Protein AF-A0A7V8DRD5-F1 (afdb_monomer_lite)

Secondary structure (DSSP, 8-state):
------TTTHHHHHHHHHTT-SEEE---TTTSS-S-EEEEEEEETTEEEEESSTTSPPEEE-HHHHHHHHHHHHHHHTTSS-HHHHHHH-TTHHHHHHHHHHHHHT-

Foldseek 3Di:
DQQQQALVCLLVLLLVVCVVDQKFWWDFPVPRTDPFMKGWPDDDSAWTWIDRDPPGDIDIDGSVNLSQVSVCLVCRVVVVDHLVRVCVVPVCSRVNNRSVVCSRVPD

Radius of gyration: 12.79 Å; chains: 1; bounding box: 30×32×30 Å

pLDDT: mean 84.29, std 10.77, range [42.34, 94.56]

Sequence (107 aa):
MKSKISPNNIWDKVLALLERQTKFKTWSLSSGWLDTEFELIKVNEFKIELVATEGRPTRTLVPATFAHLAKYWGDYKAGKISRPQLKKISNHATFVLPLFKLIEDGE

Structure (mmCIF, N/CA/C/O backbone):
data_AF-A0A7V8DRD5-F1
#
_entry.id   AF-A0A7V8DRD5-F1
#
loop_
_atom_site.group_PDB
_atom_site.id
_atom_site.type_symbol
_atom_site.label_atom_id
_atom_site.label_alt_id
_atom_site.label_comp_id
_atom_site.label_asym_id
_atom_site.label_entity_id
_atom_site.label_seq_id
_atom_site.pdbx_PDB_ins_code
_atom_site.Cartn_x
_atom_site.Cartn_y
_atom_site.Cartn_z
_atom_site.occupancy
_atom_site.B_iso_or_equiv
_atom_site.auth_seq_id
_atom_site.auth_comp_id
_atom_site.auth_asym_id
_atom_site.auth_atom_id
_atom_site.pdbx_PDB_model_num
ATOM 1 N N . MET A 1 1 ? 6.568 -20.621 -4.245 1.00 42.34 1 MET A N 1
ATOM 2 C CA . MET A 1 1 ? 6.272 -19.839 -5.471 1.00 42.34 1 MET A CA 1
ATOM 3 C C . MET A 1 1 ? 6.089 -18.385 -5.062 1.00 42.34 1 MET A C 1
ATOM 5 O O . MET A 1 1 ? 5.255 -18.142 -4.203 1.00 42.34 1 MET A O 1
ATOM 9 N N . LYS A 1 2 ? 6.868 -17.433 -5.599 1.00 49.25 2 LYS A N 1
ATOM 10 C CA . LYS A 1 2 ? 6.689 -16.006 -5.267 1.00 49.25 2 LYS A CA 1
ATOM 11 C C . LYS A 1 2 ? 5.364 -15.519 -5.855 1.00 49.25 2 LYS A C 1
ATOM 13 O O . LYS A 1 2 ? 5.135 -15.645 -7.058 1.00 49.25 2 LYS A O 1
ATOM 18 N N . SER A 1 3 ? 4.479 -15.024 -4.999 1.00 54.06 3 SER A N 1
ATOM 19 C CA . SER A 1 3 ? 3.141 -14.571 -5.368 1.00 54.06 3 SER A CA 1
ATOM 20 C C . SER A 1 3 ? 3.252 -13.316 -6.237 1.00 54.06 3 SER A C 1
ATOM 22 O O . SER A 1 3 ? 3.518 -12.227 -5.743 1.00 54.06 3 SER A O 1
ATOM 24 N N . LYS A 1 4 ? 3.087 -13.447 -7.559 1.00 66.44 4 LYS A N 1
ATOM 25 C CA . LYS A 1 4 ? 3.165 -12.296 -8.472 1.00 66.44 4 LYS A CA 1
ATOM 26 C C . LYS A 1 4 ? 1.962 -11.374 -8.244 1.00 66.44 4 LYS A C 1
ATOM 28 O O . LYS A 1 4 ? 0.816 -11.835 -8.257 1.00 66.44 4 LYS A O 1
ATOM 33 N N . ILE A 1 5 ? 2.216 -10.085 -8.036 1.00 75.00 5 ILE A N 1
ATOM 34 C CA . ILE A 1 5 ? 1.166 -9.065 -7.948 1.00 75.00 5 ILE A CA 1
ATOM 35 C C . ILE A 1 5 ? 0.513 -8.901 -9.321 1.00 75.00 5 ILE A C 1
ATOM 37 O O . ILE A 1 5 ? 1.194 -8.634 -10.311 1.00 75.00 5 ILE A O 1
ATOM 41 N N . SER A 1 6 ? -0.806 -9.080 -9.373 1.00 75.19 6 SER A N 1
ATOM 42 C CA . SER A 1 6 ? -1.639 -8.830 -10.548 1.00 75.19 6 SER A CA 1
ATOM 43 C C . SER A 1 6 ? -2.808 -7.931 -10.143 1.00 75.19 6 SER A C 1
ATOM 45 O O . SER A 1 6 ? -3.395 -8.171 -9.087 1.00 75.19 6 SER A O 1
ATOM 47 N N . PRO A 1 7 ? -3.201 -6.936 -10.960 1.00 75.75 7 PRO A N 1
ATOM 48 C CA . PRO A 1 7 ? -4.340 -6.068 -10.652 1.00 75.75 7 PRO A CA 1
ATOM 49 C C . PRO A 1 7 ? -5.632 -6.826 -10.317 1.00 75.75 7 PRO A C 1
ATOM 51 O O . PRO A 1 7 ? -6.424 -6.338 -9.521 1.00 75.75 7 PRO A O 1
ATOM 54 N N . ASN A 1 8 ? -5.818 -8.025 -10.880 1.00 73.25 8 ASN A N 1
ATOM 55 C CA . ASN A 1 8 ? -7.053 -8.801 -10.745 1.00 73.25 8 ASN A CA 1
ATOM 56 C C . ASN A 1 8 ? -7.154 -9.606 -9.442 1.00 73.25 8 ASN A C 1
ATOM 58 O O . ASN A 1 8 ? -8.237 -10.072 -9.125 1.00 73.25 8 ASN A O 1
ATOM 62 N N . ASN A 1 9 ? -6.053 -9.812 -8.710 1.00 83.56 9 ASN A N 1
ATOM 63 C CA . ASN A 1 9 ? -6.049 -10.611 -7.473 1.00 83.56 9 ASN A CA 1
ATOM 64 C C . ASN A 1 9 ? -5.372 -9.908 -6.295 1.00 83.56 9 ASN A C 1
ATOM 66 O O . ASN A 1 9 ? -5.194 -10.496 -5.231 1.00 83.56 9 ASN A O 1
ATOM 70 N N . ILE A 1 10 ? -4.932 -8.665 -6.492 1.00 90.06 10 ILE A N 1
ATOM 71 C CA . ILE A 1 10 ? -4.171 -7.954 -5.474 1.00 90.06 10 ILE A CA 1
ATOM 72 C C . ILE A 1 10 ? -5.026 -7.622 -4.254 1.00 90.06 10 ILE A C 1
ATOM 74 O O . ILE A 1 10 ? -4.503 -7.600 -3.148 1.00 90.06 10 ILE A O 1
ATOM 78 N N . TRP A 1 11 ? -6.328 -7.405 -4.440 1.00 92.44 11 TRP A N 1
ATOM 79 C CA . TRP A 1 11 ? -7.231 -7.087 -3.341 1.00 92.44 11 TRP A CA 1
ATOM 80 C C . TRP A 1 11 ? -7.385 -8.255 -2.367 1.00 92.44 11 TRP A C 1
ATOM 82 O O . TRP A 1 11 ? -7.132 -8.079 -1.180 1.00 92.44 11 TRP A O 1
ATOM 92 N N . ASP A 1 12 ? -7.661 -9.458 -2.870 1.00 90.44 12 ASP A N 1
ATOM 93 C CA . ASP A 1 12 ? -7.797 -10.657 -2.033 1.00 90.44 12 ASP A CA 1
ATOM 94 C C . ASP A 1 12 ? -6.504 -10.963 -1.268 1.00 90.44 12 ASP A C 1
ATOM 96 O O . ASP A 1 12 ? -6.528 -11.293 -0.085 1.00 90.44 12 ASP A O 1
ATOM 100 N N . LYS A 1 13 ? -5.349 -10.783 -1.923 1.00 90.94 13 LYS A N 1
ATOM 101 C CA . LYS A 1 13 ? -4.036 -10.940 -1.278 1.00 90.94 13 LYS A CA 1
ATOM 102 C C . LYS A 1 13 ? -3.799 -9.907 -0.183 1.00 90.94 13 LYS A C 1
ATOM 104 O O . LYS A 1 13 ? -3.203 -10.235 0.835 1.00 90.94 13 LYS A O 1
ATOM 109 N N . VAL A 1 14 ? -4.246 -8.669 -0.395 1.00 91.50 14 VAL A N 1
ATOM 110 C CA . VAL A 1 14 ? -4.179 -7.626 0.628 1.00 91.50 14 VAL A CA 1
ATOM 111 C C . VAL A 1 14 ? -5.066 -8.007 1.804 1.00 91.50 14 VAL A C 1
ATOM 113 O O . VAL A 1 14 ? -4.566 -8.026 2.917 1.00 91.50 14 VAL A O 1
ATOM 116 N N . LEU A 1 15 ? -6.332 -8.365 1.588 1.00 91.19 15 LEU A N 1
ATOM 117 C CA . LEU A 1 15 ? -7.224 -8.750 2.686 1.00 91.19 15 LEU A CA 1
ATOM 118 C C . LEU A 1 15 ? -6.650 -9.911 3.509 1.00 91.19 15 LEU A C 1
ATOM 120 O O . LEU A 1 15 ? -6.555 -9.789 4.726 1.00 91.19 15 LEU A O 1
ATOM 124 N N . ALA A 1 16 ? -6.156 -10.962 2.849 1.00 89.06 16 ALA A N 1
ATOM 125 C CA . ALA A 1 16 ? -5.528 -12.102 3.517 1.00 89.06 16 ALA A CA 1
ATOM 126 C C . ALA A 1 16 ? -4.273 -11.724 4.332 1.00 89.06 16 ALA A C 1
ATOM 128 O O . ALA A 1 16 ? -4.017 -12.312 5.382 1.00 89.06 16 ALA A O 1
ATOM 129 N N . LEU A 1 17 ? -3.488 -10.742 3.867 1.00 89.69 17 LEU A N 1
ATOM 130 C CA . LEU A 1 17 ? -2.353 -10.195 4.618 1.00 89.69 17 LEU A CA 1
ATOM 131 C C . LEU A 1 17 ? -2.832 -9.409 5.851 1.00 89.69 17 LEU A C 1
ATOM 133 O O . LEU A 1 17 ? -2.289 -9.568 6.943 1.00 89.69 17 LEU A O 1
ATOM 137 N N . LEU A 1 18 ? -3.850 -8.560 5.686 1.00 87.50 18 LEU A N 1
ATOM 138 C CA . LEU A 1 18 ? -4.350 -7.686 6.752 1.00 87.50 18 LEU A CA 1
ATOM 139 C C . LEU A 1 18 ? -5.098 -8.445 7.859 1.00 87.50 18 LEU A C 1
ATOM 141 O O . LEU A 1 18 ? -5.141 -7.972 8.988 1.00 87.50 18 LEU A O 1
ATOM 145 N N . GLU A 1 19 ? -5.642 -9.631 7.583 1.00 82.44 19 GLU A N 1
ATOM 146 C CA . GLU A 1 19 ? -6.213 -10.508 8.620 1.00 82.44 19 GLU A CA 1
ATOM 147 C C . GLU A 1 19 ? -5.176 -10.950 9.666 1.00 82.44 19 GLU A C 1
ATOM 149 O O . GLU A 1 19 ? -5.531 -11.284 10.795 1.00 82.44 19 GLU A O 1
ATOM 154 N N . ARG A 1 20 ? -3.887 -10.944 9.307 1.00 81.31 20 ARG A N 1
ATOM 155 C CA . ARG A 1 20 ? -2.791 -11.435 10.156 1.00 81.31 20 ARG A CA 1
ATOM 156 C C . ARG A 1 20 ? -2.110 -10.333 10.959 1.00 81.31 20 ARG A C 1
ATOM 158 O O . ARG A 1 20 ? -1.408 -10.634 11.922 1.00 81.31 20 ARG A O 1
ATOM 165 N N . GLN A 1 21 ? -2.257 -9.076 10.544 1.00 80.81 21 GLN A N 1
ATOM 166 C CA . GLN A 1 21 ? -1.496 -7.951 11.082 1.00 80.81 21 GLN A CA 1
ATOM 167 C C . GLN A 1 21 ? -2.327 -6.664 11.052 1.00 80.81 21 GLN A C 1
ATOM 169 O O . GLN A 1 21 ? -2.935 -6.317 10.045 1.00 80.81 21 GLN A O 1
ATOM 174 N N . THR A 1 22 ? -2.303 -5.907 12.149 1.00 78.81 22 THR A N 1
ATOM 175 C CA . THR A 1 22 ? -3.041 -4.638 12.288 1.00 78.81 22 THR A CA 1
ATOM 176 C C . THR A 1 22 ? -2.152 -3.399 12.168 1.00 78.81 22 THR A C 1
ATOM 178 O O . THR A 1 22 ? -2.665 -2.284 12.078 1.00 78.81 22 THR A O 1
ATOM 181 N N . LYS A 1 23 ? -0.824 -3.567 12.134 1.00 83.50 23 LYS A N 1
ATOM 182 C CA . LYS A 1 23 ? 0.164 -2.485 12.018 1.00 83.50 23 LYS A CA 1
ATOM 183 C C . LYS A 1 23 ? 1.233 -2.843 11.000 1.00 83.50 23 LYS A C 1
ATOM 185 O O . LYS A 1 23 ? 1.694 -3.978 10.964 1.00 83.50 23 LYS A O 1
ATOM 190 N N . PHE A 1 24 ? 1.646 -1.860 10.206 1.00 83.00 24 PHE A N 1
ATOM 191 C CA . PHE A 1 24 ? 2.594 -2.057 9.112 1.00 83.00 24 PHE A CA 1
ATOM 192 C C . PHE A 1 24 ? 3.603 -0.926 9.040 1.00 83.00 24 PHE A C 1
ATOM 194 O O . PHE A 1 24 ? 3.258 0.247 9.178 1.00 83.00 24 PHE A O 1
ATOM 201 N N . LYS A 1 25 ? 4.851 -1.266 8.725 1.00 81.44 25 LYS A N 1
ATOM 202 C CA . LYS A 1 25 ? 5.885 -0.273 8.430 1.00 81.44 25 LYS A CA 1
ATOM 203 C C . LYS A 1 25 ? 5.740 0.236 7.009 1.00 81.44 25 LYS A C 1
ATOM 205 O O . LYS A 1 25 ? 5.493 -0.525 6.075 1.00 81.44 25 LYS A O 1
ATOM 210 N N . THR A 1 26 ? 5.924 1.536 6.822 1.00 77.81 26 THR A N 1
ATOM 211 C CA . THR A 1 26 ? 6.018 2.096 5.479 1.00 77.81 26 THR A CA 1
ATOM 212 C C . THR A 1 26 ? 7.347 1.714 4.838 1.00 77.81 26 THR A C 1
ATOM 214 O O . THR A 1 26 ? 8.391 1.587 5.473 1.00 77.81 26 THR A O 1
ATOM 217 N N . TRP A 1 27 ? 7.307 1.542 3.526 1.00 74.12 27 TRP A N 1
ATOM 218 C CA . TRP A 1 27 ? 8.407 1.034 2.733 1.00 74.12 27 TRP A CA 1
ATOM 219 C C . TRP A 1 27 ? 8.660 1.955 1.547 1.00 74.12 27 TRP A C 1
ATOM 221 O O . TRP A 1 27 ? 7.736 2.525 0.953 1.00 74.12 27 TRP A O 1
ATOM 231 N N . SER A 1 28 ? 9.932 2.120 1.200 1.00 70.50 28 SER A N 1
ATOM 232 C CA . SER A 1 28 ? 10.342 2.859 0.017 1.00 70.50 28 SER A CA 1
ATOM 233 C C . SER A 1 28 ? 11.641 2.291 -0.540 1.00 70.50 28 SER A C 1
ATOM 235 O O . SER A 1 28 ? 12.513 1.885 0.226 1.00 70.50 28 SER A O 1
ATOM 237 N N . LEU A 1 29 ? 11.777 2.303 -1.870 1.00 71.69 29 LEU A N 1
ATOM 238 C CA . LEU A 1 29 ? 12.958 1.773 -2.554 1.00 71.69 29 LEU A CA 1
ATOM 239 C C . LEU A 1 29 ? 14.236 2.516 -2.131 1.00 71.69 29 LEU A C 1
ATOM 241 O O . LEU A 1 29 ? 15.279 1.901 -1.967 1.00 71.69 29 LEU A O 1
ATOM 245 N N . SER A 1 30 ? 14.137 3.828 -1.903 1.00 68.88 30 SER A N 1
ATOM 246 C CA . SER A 1 30 ? 15.263 4.677 -1.501 1.00 68.88 30 SER A CA 1
ATOM 247 C C . SER A 1 30 ? 15.694 4.512 -0.041 1.00 68.88 30 SER A C 1
ATOM 249 O O . SER A 1 30 ? 16.755 5.005 0.316 1.00 68.88 30 SER A O 1
ATOM 251 N N . SER A 1 31 ? 14.878 3.888 0.817 1.00 63.81 31 SER A N 1
ATOM 252 C CA . SER A 1 31 ? 15.105 3.884 2.277 1.00 63.81 31 SER A CA 1
ATOM 253 C C . SER A 1 31 ? 15.301 2.497 2.878 1.00 63.81 31 SER A C 1
ATOM 255 O O . SER A 1 31 ? 15.592 2.401 4.062 1.00 63.81 31 SER A O 1
ATOM 257 N N . GLY A 1 32 ? 15.081 1.418 2.123 1.00 59.22 32 GLY A N 1
ATOM 258 C CA . GLY A 1 32 ? 15.079 0.065 2.685 1.00 59.22 32 GLY A CA 1
ATOM 259 C C . GLY A 1 32 ? 13.810 -0.226 3.486 1.00 59.22 32 GLY A C 1
ATOM 260 O O . GLY A 1 32 ? 13.127 -1.165 3.123 1.00 59.22 32 GLY A O 1
ATOM 261 N N . TRP A 1 33 ? 13.459 0.606 4.474 1.00 64.44 33 TRP A N 1
ATOM 262 C CA . TRP A 1 33 ? 12.186 0.733 5.207 1.00 64.44 33 TRP A CA 1
ATOM 263 C C . TRP A 1 33 ? 12.160 2.141 5.834 1.00 64.44 33 TRP A C 1
ATOM 265 O O . TRP A 1 33 ? 13.215 2.683 6.147 1.00 64.44 33 TRP A O 1
ATOM 275 N N . LEU A 1 34 ? 11.000 2.788 5.959 1.00 60.50 34 LEU A N 1
ATOM 276 C CA . LEU A 1 34 ? 10.895 4.067 6.679 1.00 60.50 34 LEU A CA 1
ATOM 277 C C . LEU A 1 34 ? 10.352 3.816 8.084 1.00 60.50 34 LEU A C 1
ATOM 279 O O . LEU A 1 34 ? 9.427 3.024 8.243 1.00 60.50 34 LEU A O 1
ATOM 283 N N . ASP A 1 35 ? 10.828 4.583 9.065 1.00 61.56 35 ASP A N 1
ATOM 284 C CA . ASP A 1 35 ? 10.375 4.535 10.469 1.00 61.56 35 ASP A CA 1
ATOM 285 C C . ASP A 1 35 ? 8.949 5.071 10.695 1.00 61.56 35 ASP A C 1
ATOM 287 O O . ASP A 1 35 ? 8.540 5.355 11.815 1.00 61.56 35 ASP A O 1
ATOM 291 N N . THR A 1 36 ? 8.162 5.252 9.634 1.00 71.56 36 THR A N 1
ATOM 292 C CA . THR A 1 36 ? 6.745 5.595 9.767 1.00 71.56 36 THR A CA 1
ATOM 293 C C . THR A 1 36 ? 5.925 4.321 9.672 1.00 71.56 36 THR A C 1
ATOM 295 O O . THR A 1 36 ? 5.997 3.621 8.662 1.00 71.56 36 THR A O 1
ATOM 298 N N . GLU A 1 37 ? 5.136 4.034 10.698 1.00 82.94 37 GLU A N 1
ATOM 299 C CA . GLU A 1 37 ? 4.161 2.943 10.706 1.00 82.94 37 GLU A CA 1
ATOM 300 C C . GLU A 1 37 ? 2.793 3.438 10.228 1.00 82.94 37 GLU A C 1
ATOM 302 O O . GLU A 1 37 ? 2.569 4.631 10.066 1.00 82.94 37 GLU A O 1
ATOM 307 N N . PHE A 1 38 ? 1.872 2.534 9.933 1.00 86.81 38 PHE A N 1
ATOM 308 C CA . PHE A 1 38 ? 0.457 2.853 9.854 1.00 86.81 38 PHE A CA 1
ATOM 309 C C . PHE A 1 38 ? -0.351 1.749 10.520 1.00 86.81 38 PHE A C 1
ATOM 311 O O . PHE A 1 38 ? 0.008 0.573 10.466 1.00 86.81 38 PHE A O 1
ATOM 318 N N . GLU A 1 39 ? -1.446 2.151 11.145 1.00 88.69 39 GLU A N 1
ATOM 319 C CA . GLU A 1 39 ? -2.352 1.274 11.871 1.00 88.69 39 GLU A CA 1
ATOM 320 C C . GLU A 1 39 ? -3.661 1.131 11.105 1.00 88.69 39 GLU A C 1
ATOM 322 O O . GLU A 1 39 ? -4.206 2.112 10.589 1.00 88.69 39 GLU A O 1
ATOM 327 N N . LEU A 1 40 ? -4.148 -0.103 11.010 1.00 89.50 40 LEU A N 1
ATOM 328 C CA . LEU A 1 40 ? -5.449 -0.409 10.445 1.00 89.50 40 LEU A CA 1
ATOM 329 C C . LEU A 1 40 ? -6.537 -0.088 11.467 1.00 89.50 40 LEU A C 1
ATOM 331 O O . LEU A 1 40 ? -6.547 -0.616 12.572 1.00 89.50 40 LEU A O 1
ATOM 335 N N . ILE A 1 41 ? -7.490 0.737 11.055 1.00 90.12 41 ILE A N 1
ATOM 336 C CA . ILE A 1 41 ? -8.688 1.054 11.833 1.00 90.12 41 ILE A CA 1
ATOM 337 C C . ILE A 1 41 ? -9.818 0.092 11.472 1.00 90.12 41 ILE A C 1
ATOM 339 O O . ILE A 1 41 ? -10.557 -0.374 12.336 1.00 90.12 41 ILE A O 1
ATOM 343 N N . LYS A 1 42 ? -9.968 -0.201 10.177 1.00 90.00 42 LYS A N 1
ATOM 344 C CA . LYS A 1 42 ? -11.030 -1.067 9.668 1.00 90.00 42 LYS A CA 1
ATOM 345 C C . LYS A 1 42 ? -10.602 -1.743 8.379 1.00 90.00 42 LYS A C 1
ATOM 347 O O . LYS A 1 42 ? -10.046 -1.097 7.495 1.00 90.00 42 LYS A O 1
ATOM 352 N N . VAL A 1 43 ? -10.934 -3.019 8.242 1.00 90.88 43 VAL A N 1
ATOM 353 C CA . VAL A 1 43 ? -10.750 -3.784 7.007 1.00 90.88 43 VAL A CA 1
ATOM 354 C C . VAL A 1 43 ? -12.048 -4.508 6.701 1.00 90.88 43 VAL A C 1
ATOM 356 O O . VAL A 1 43 ? -12.645 -5.121 7.582 1.00 90.88 43 VAL A O 1
ATOM 359 N N . ASN A 1 44 ? -12.510 -4.407 5.461 1.00 89.56 44 ASN A N 1
ATOM 360 C CA . ASN A 1 44 ? -13.554 -5.263 4.920 1.00 89.56 44 ASN A CA 1
ATOM 361 C C . ASN A 1 44 ? -13.353 -5.441 3.412 1.00 89.56 44 ASN A C 1
ATOM 363 O O . ASN A 1 44 ? -12.461 -4.837 2.819 1.00 89.56 44 ASN A O 1
ATOM 367 N N . GLU A 1 45 ? -14.218 -6.232 2.785 1.00 88.19 45 GLU A N 1
ATOM 368 C CA . GLU A 1 45 ? -14.147 -6.549 1.355 1.00 88.19 45 GLU A CA 1
ATOM 369 C C . GLU A 1 45 ? -14.238 -5.326 0.419 1.00 88.19 45 GLU A C 1
ATOM 371 O O . GLU A 1 45 ? -13.870 -5.418 -0.749 1.00 88.19 45 GLU A O 1
ATOM 376 N N . PHE A 1 46 ? -14.677 -4.164 0.912 1.00 90.88 46 PHE A N 1
ATOM 377 C CA . PHE A 1 46 ? -14.874 -2.957 0.105 1.00 90.88 46 PHE A CA 1
ATOM 378 C C . PHE A 1 46 ? -13.795 -1.896 0.319 1.00 90.88 46 PHE A C 1
ATOM 380 O O . PHE A 1 46 ? -13.553 -1.075 -0.570 1.00 90.88 46 PHE A O 1
ATOM 387 N N . LYS A 1 47 ? -13.186 -1.847 1.509 1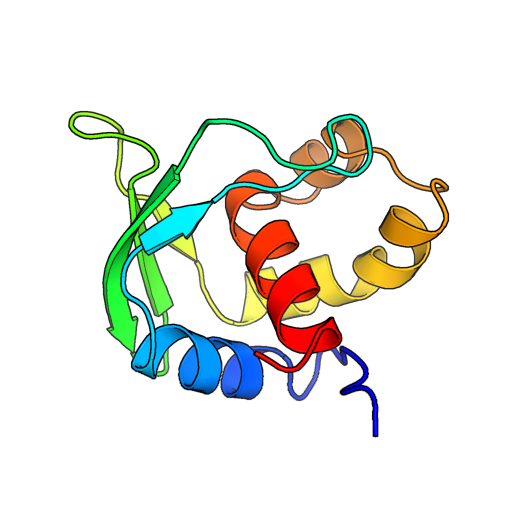.00 93.31 47 LYS A N 1
ATOM 388 C CA . LYS A 1 47 ? -12.219 -0.810 1.869 1.00 93.31 47 LYS A CA 1
ATOM 389 C C .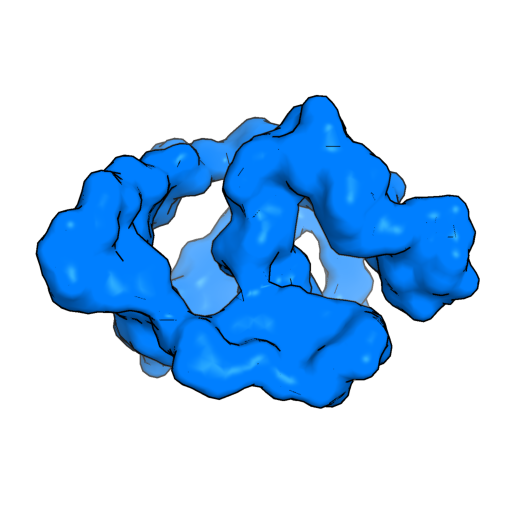 LYS A 1 47 ? -11.329 -1.182 3.050 1.00 93.31 47 LYS A C 1
ATOM 391 O O . LYS A 1 47 ? -11.680 -1.981 3.913 1.00 93.31 47 LYS A O 1
ATOM 396 N N . ILE A 1 48 ? -10.208 -0.474 3.116 1.00 93.31 48 ILE A N 1
ATOM 397 C CA . ILE A 1 48 ? -9.315 -0.397 4.270 1.00 93.31 48 ILE A CA 1
ATOM 398 C C . ILE A 1 48 ? -9.328 1.039 4.776 1.00 93.31 48 ILE A C 1
ATOM 400 O O . ILE A 1 48 ? -9.163 1.977 3.999 1.00 93.31 48 ILE A O 1
ATOM 404 N N . GLU A 1 49 ? -9.492 1.219 6.075 1.00 93.38 49 GLU A N 1
ATOM 405 C CA . GLU A 1 49 ? -9.304 2.490 6.762 1.00 93.38 49 GLU A CA 1
ATOM 406 C C . GLU A 1 49 ? -8.070 2.375 7.644 1.00 93.38 49 GLU A C 1
ATOM 408 O O . GLU A 1 49 ? -7.929 1.412 8.395 1.00 93.38 49 GLU A O 1
ATOM 413 N N . LEU A 1 50 ? -7.164 3.341 7.534 1.00 91.75 50 LEU A N 1
ATOM 414 C CA . LEU A 1 50 ? -5.892 3.334 8.249 1.00 91.75 50 LEU A CA 1
ATOM 415 C C . LEU A 1 50 ? -5.467 4.735 8.670 1.00 91.75 50 LEU A C 1
ATOM 417 O O . LEU A 1 50 ? -5.930 5.734 8.111 1.00 91.75 50 LEU A O 1
ATOM 421 N N . VAL A 1 51 ? -4.527 4.807 9.604 1.00 90.06 51 VAL A N 1
ATOM 422 C CA . VAL A 1 51 ? -3.920 6.053 10.074 1.00 90.06 51 VAL A CA 1
ATOM 423 C C . VAL A 1 51 ? -2.393 5.935 10.090 1.00 90.06 51 VAL A C 1
ATOM 425 O O . VAL A 1 51 ? -1.849 4.916 10.489 1.00 90.06 51 VAL A O 1
ATOM 428 N N . ALA A 1 52 ? -1.686 6.968 9.618 1.00 79.81 52 ALA A N 1
ATOM 429 C CA . ALA A 1 52 ? -0.216 6.968 9.533 1.00 79.81 52 ALA A CA 1
ATOM 430 C C . ALA A 1 52 ? 0.482 7.225 10.881 1.00 79.81 52 ALA A C 1
ATOM 432 O O . ALA A 1 52 ? 1.646 6.913 11.069 1.00 79.81 52 ALA A O 1
ATOM 433 N N . THR A 1 53 ? -0.180 7.916 11.801 1.00 76.12 53 THR A N 1
ATOM 434 C CA . THR A 1 53 ? 0.306 8.198 13.158 1.00 76.12 53 THR A CA 1
ATOM 435 C C . THR A 1 53 ? -0.896 8.681 13.952 1.00 76.12 53 THR A C 1
ATOM 437 O O . THR A 1 53 ? -1.770 9.332 13.373 1.00 76.12 53 THR A O 1
ATOM 440 N N . GLU A 1 54 ? -0.945 8.407 15.249 1.00 63.94 54 GLU A N 1
ATOM 441 C CA . GLU A 1 54 ? -1.978 8.950 16.130 1.00 63.94 54 GLU A CA 1
ATOM 442 C C . GLU A 1 54 ? -2.130 10.475 15.926 1.00 63.94 54 GLU A C 1
ATOM 444 O O . GLU A 1 54 ? -1.146 11.210 15.820 1.00 63.94 54 GLU A O 1
ATOM 449 N N . GLY A 1 55 ? -3.369 10.944 15.737 1.00 65.75 55 GLY A N 1
ATOM 450 C CA . GLY A 1 55 ? -3.681 12.349 15.432 1.00 65.75 55 GLY A CA 1
ATOM 451 C C . GLY A 1 55 ? -3.595 12.769 13.952 1.00 65.75 55 GLY A C 1
ATOM 452 O O . GLY A 1 55 ? -3.902 13.917 13.625 1.00 65.75 55 GLY A O 1
ATOM 453 N N . ARG A 1 56 ? -3.216 11.880 13.020 1.00 79.25 56 ARG A N 1
ATOM 454 C CA . ARG A 1 56 ? -3.298 12.150 11.569 1.00 79.25 56 ARG A CA 1
ATOM 455 C C . ARG A 1 56 ? -4.681 11.799 11.002 1.00 79.25 56 ARG A C 1
ATOM 457 O O . ARG A 1 56 ? -5.359 10.929 11.539 1.00 79.25 56 ARG A O 1
ATOM 464 N N . PRO A 1 57 ? -5.097 12.415 9.875 1.00 84.00 57 PRO A N 1
ATOM 465 C CA . PRO A 1 57 ? -6.356 12.062 9.231 1.00 84.00 57 PRO A CA 1
ATOM 466 C C . PRO A 1 57 ? -6.379 10.599 8.789 1.00 84.00 57 PRO A C 1
ATOM 468 O O . PRO A 1 57 ? -5.426 10.128 8.155 1.00 84.00 57 PRO A O 1
ATOM 471 N N . THR A 1 58 ? -7.502 9.930 9.039 1.00 90.50 58 THR A N 1
ATOM 472 C CA . THR A 1 58 ? -7.783 8.600 8.500 1.00 90.50 58 THR A CA 1
ATOM 473 C C . T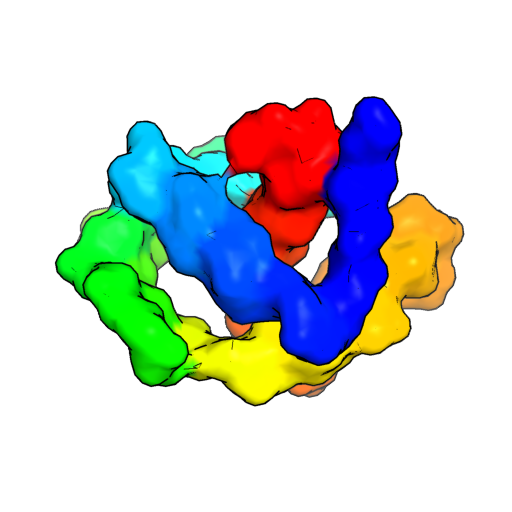HR A 1 58 ? -7.725 8.626 6.975 1.00 90.50 58 THR A C 1
ATOM 475 O O . THR A 1 58 ? -8.136 9.586 6.311 1.00 90.50 58 THR A O 1
ATOM 478 N N . ARG A 1 59 ? -7.185 7.557 6.397 1.00 90.94 59 ARG A N 1
ATOM 479 C CA . ARG A 1 59 ? -7.137 7.324 4.958 1.00 90.94 59 ARG A CA 1
ATOM 480 C C . ARG A 1 59 ? -7.965 6.104 4.624 1.00 90.94 59 ARG A C 1
ATOM 482 O O . ARG A 1 59 ? -7.817 5.068 5.258 1.00 90.94 59 ARG A O 1
ATOM 489 N N . THR A 1 60 ? -8.782 6.236 3.590 1.00 94.06 60 THR A N 1
ATOM 490 C CA . THR A 1 60 ? -9.542 5.127 3.024 1.00 94.06 60 THR A CA 1
ATOM 491 C C . THR A 1 60 ? -8.866 4.656 1.747 1.00 94.06 60 THR A C 1
ATOM 493 O O . THR A 1 60 ? -8.612 5.450 0.843 1.00 94.06 60 THR A O 1
ATOM 496 N N . LEU A 1 61 ? -8.564 3.365 1.678 1.00 93.75 61 LEU A N 1
ATOM 497 C CA . LEU A 1 61 ? -8.082 2.685 0.488 1.00 93.75 61 LEU A CA 1
ATOM 498 C C . LEU A 1 61 ? -9.179 1.756 -0.023 1.00 93.75 61 LEU A C 1
ATOM 500 O O . LEU A 1 61 ? -9.809 1.052 0.759 1.00 93.75 61 LEU A O 1
ATOM 504 N N . VAL A 1 62 ? -9.383 1.738 -1.334 1.00 94.56 62 VAL A N 1
ATOM 505 C CA . VAL A 1 62 ? -10.399 0.913 -2.002 1.00 94.56 62 VAL A CA 1
ATOM 506 C C . VAL A 1 62 ? -9.729 -0.017 -3.014 1.00 94.56 62 VAL A C 1
ATOM 508 O O . VAL A 1 62 ? -8.641 0.328 -3.492 1.00 94.56 62 VAL A O 1
ATOM 511 N N . PRO A 1 63 ? -10.355 -1.144 -3.403 1.00 93.75 63 PRO A N 1
ATOM 512 C CA . PRO A 1 63 ? -9.786 -2.100 -4.356 1.00 93.75 63 PRO A CA 1
ATOM 513 C C . PRO A 1 63 ? -9.217 -1.442 -5.620 1.00 93.75 63 PRO A C 1
ATOM 515 O O . PRO A 1 63 ? -8.108 -1.756 -6.053 1.00 93.75 63 PRO A O 1
ATOM 518 N N . ALA A 1 64 ? -9.928 -0.448 -6.165 1.00 92.44 64 ALA A N 1
ATOM 519 C CA . ALA A 1 64 ? -9.501 0.296 -7.348 1.00 92.44 64 ALA A CA 1
ATOM 520 C C . ALA A 1 64 ? -8.139 0.995 -7.165 1.00 92.44 64 ALA A C 1
ATO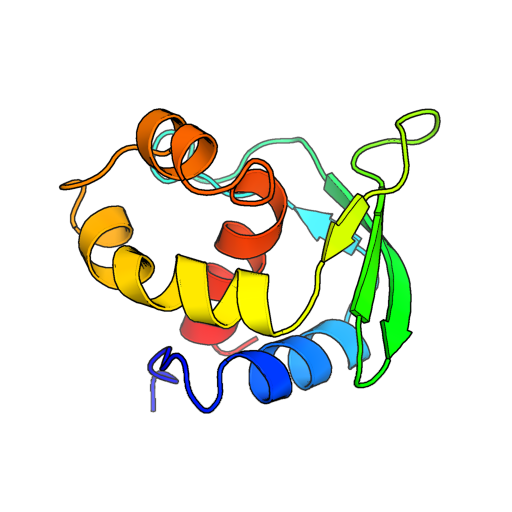M 522 O O . ALA A 1 64 ? -7.343 1.038 -8.101 1.00 92.44 64 ALA A O 1
ATOM 523 N N . THR A 1 65 ? -7.826 1.489 -5.962 1.00 93.81 65 THR A N 1
ATOM 524 C CA . THR A 1 65 ? -6.527 2.103 -5.643 1.00 93.81 65 THR A CA 1
ATOM 525 C C . THR A 1 65 ? -5.395 1.086 -5.756 1.00 93.81 65 THR A C 1
ATOM 527 O O . THR A 1 65 ? -4.343 1.393 -6.321 1.00 93.81 65 THR A O 1
ATOM 530 N N . PHE A 1 66 ? -5.613 -0.134 -5.260 1.00 93.75 66 PHE A N 1
ATOM 531 C CA . PHE A 1 66 ? -4.636 -1.218 -5.347 1.00 93.75 66 PHE A CA 1
ATOM 532 C C . PHE A 1 66 ? -4.472 -1.693 -6.786 1.00 93.75 66 PHE A C 1
ATOM 534 O O . PHE A 1 66 ? -3.348 -1.763 -7.275 1.00 93.75 66 PHE A O 1
ATOM 541 N N . ALA A 1 67 ? -5.572 -1.933 -7.500 1.00 92.69 67 ALA A N 1
ATOM 542 C CA . ALA A 1 67 ? -5.528 -2.323 -8.907 1.00 92.69 67 ALA A CA 1
ATOM 543 C C . ALA A 1 67 ? -4.812 -1.271 -9.771 1.00 92.69 67 ALA A C 1
ATOM 545 O O . ALA A 1 67 ? -4.023 -1.618 -10.650 1.00 92.69 67 ALA A O 1
ATOM 546 N N . HIS A 1 68 ? -5.040 0.018 -9.500 1.00 93.56 68 HIS A N 1
ATOM 547 C CA . HIS A 1 68 ? -4.378 1.111 -10.203 1.00 93.56 68 HIS A CA 1
ATOM 548 C C . HIS A 1 68 ? -2.867 1.129 -9.937 1.00 93.56 68 HIS A C 1
ATOM 550 O O . HIS A 1 68 ? -2.084 1.137 -10.885 1.00 93.56 68 HIS A O 1
ATOM 556 N N . LEU A 1 69 ? -2.442 1.075 -8.671 1.00 93.50 69 LEU A N 1
ATOM 557 C CA . LEU A 1 69 ? -1.021 1.101 -8.310 1.00 93.50 69 LEU A CA 1
ATOM 558 C C . LEU A 1 69 ? -0.275 -0.187 -8.687 1.00 93.50 69 LEU A C 1
ATOM 560 O O . LEU A 1 69 ? 0.912 -0.126 -9.005 1.00 93.50 69 LEU A O 1
ATOM 564 N N . ALA A 1 70 ? -0.956 -1.336 -8.721 1.00 93.38 70 ALA A N 1
ATOM 565 C CA . ALA A 1 70 ? -0.376 -2.612 -9.140 1.00 93.38 70 ALA A CA 1
ATOM 566 C C . ALA A 1 70 ? 0.156 -2.565 -10.583 1.00 93.38 70 ALA A C 1
ATOM 568 O O . ALA A 1 70 ? 1.160 -3.210 -10.879 1.00 93.38 70 ALA A O 1
ATOM 569 N N . LYS A 1 71 ? -0.449 -1.749 -11.463 1.00 93.69 71 LYS A N 1
ATOM 570 C CA . LYS A 1 71 ? 0.026 -1.536 -12.845 1.00 93.69 71 LYS A CA 1
ATOM 571 C C . LYS A 1 71 ? 1.444 -0.962 -12.901 1.00 93.69 71 LYS A C 1
ATOM 573 O O . LYS A 1 71 ? 2.189 -1.280 -13.818 1.00 93.69 71 LYS A O 1
ATOM 578 N N . TYR A 1 72 ? 1.818 -0.153 -11.911 1.00 93.25 72 TYR A N 1
ATOM 579 C CA . TYR A 1 72 ? 3.109 0.537 -11.852 1.00 93.25 72 TYR A CA 1
ATOM 580 C C . TYR A 1 72 ? 4.119 -0.149 -10.933 1.00 93.25 72 TYR A C 1
ATOM 582 O O . TYR A 1 72 ? 5.262 0.290 -10.830 1.00 93.25 72 TYR A O 1
ATOM 590 N N . TRP A 1 73 ? 3.718 -1.218 -10.244 1.00 91.44 73 TRP A N 1
ATOM 591 C CA . TRP A 1 73 ? 4.562 -1.877 -9.254 1.00 91.44 73 TRP A CA 1
ATOM 592 C C . TRP A 1 73 ? 5.857 -2.435 -9.859 1.00 91.44 73 TRP A C 1
ATOM 594 O O . TRP A 1 73 ? 6.935 -2.252 -9.295 1.00 91.44 73 TRP A O 1
ATOM 604 N N . GLY A 1 74 ? 5.768 -3.064 -11.035 1.00 90.50 74 GLY A N 1
ATOM 605 C CA . GLY A 1 74 ? 6.939 -3.575 -11.752 1.00 90.50 74 GLY A CA 1
ATOM 606 C C . GLY A 1 74 ? 7.932 -2.469 -12.116 1.00 90.50 74 GLY A C 1
ATOM 607 O O . GLY A 1 74 ? 9.125 -2.603 -11.849 1.00 90.50 74 GLY A O 1
ATOM 608 N N . ASP A 1 75 ? 7.434 -1.354 -12.651 1.00 92.56 75 ASP A N 1
ATOM 609 C CA . ASP A 1 75 ? 8.261 -0.203 -13.018 1.00 92.56 75 ASP A CA 1
ATOM 610 C C . ASP A 1 75 ? 8.862 0.492 -11.793 1.00 92.56 75 ASP A C 1
ATOM 612 O O . ASP A 1 75 ? 10.005 0.945 -11.843 1.00 92.56 75 ASP A O 1
ATOM 616 N N . TYR A 1 76 ? 8.127 0.540 -10.678 1.00 90.25 76 TYR A N 1
ATOM 617 C CA . TYR A 1 76 ? 8.620 1.106 -9.423 1.00 90.25 76 TYR A CA 1
ATOM 618 C C . TYR A 1 76 ? 9.773 0.283 -8.862 1.00 90.25 76 TYR A C 1
ATOM 620 O O . TYR A 1 76 ? 10.818 0.833 -8.524 1.00 90.25 76 TYR A O 1
ATOM 628 N N . LYS A 1 77 ? 9.627 -1.046 -8.833 1.00 89.12 77 LYS A N 1
ATOM 629 C CA . LYS A 1 77 ? 10.702 -1.954 -8.413 1.00 89.12 77 LYS A CA 1
ATOM 630 C C . LYS A 1 77 ? 11.923 -1.896 -9.321 1.00 89.12 77 LYS A C 1
ATOM 632 O O . LYS A 1 77 ? 13.039 -2.033 -8.839 1.00 89.12 77 LYS A O 1
ATOM 637 N N . ALA A 1 78 ? 11.716 -1.690 -10.619 1.00 89.81 78 ALA A N 1
ATOM 638 C CA . ALA A 1 78 ? 12.796 -1.513 -11.582 1.00 89.81 78 ALA A CA 1
ATOM 639 C C . ALA A 1 78 ? 13.450 -0.118 -11.511 1.00 89.81 78 ALA A C 1
ATOM 641 O O . ALA A 1 78 ? 14.341 0.168 -12.306 1.00 89.81 78 ALA A O 1
ATOM 642 N N . GLY A 1 79 ? 12.992 0.770 -10.618 1.00 89.12 79 GLY A N 1
ATOM 643 C CA . GLY A 1 79 ? 13.502 2.137 -10.487 1.00 89.12 79 GLY A CA 1
ATOM 644 C C . GLY A 1 79 ? 13.114 3.074 -11.636 1.00 89.12 79 GLY A C 1
ATOM 645 O O . GLY A 1 79 ? 13.596 4.202 -11.686 1.00 89.12 79 GLY A O 1
ATOM 646 N N . LYS A 1 80 ? 12.234 2.647 -12.552 1.00 92.38 80 LYS A N 1
ATOM 647 C CA . LYS A 1 80 ? 11.790 3.451 -13.706 1.00 92.38 80 LYS A CA 1
ATOM 648 C C . LYS A 1 80 ? 10.826 4.565 -13.309 1.00 92.38 80 LYS A C 1
ATOM 650 O O . LYS A 1 80 ? 10.776 5.605 -13.958 1.00 92.38 80 LYS A O 1
ATOM 655 N N . ILE A 1 81 ? 10.050 4.337 -12.252 1.00 91.19 81 ILE A N 1
ATOM 656 C CA . ILE A 1 81 ? 9.194 5.347 -11.631 1.00 91.19 81 ILE A CA 1
ATOM 657 C C . ILE A 1 81 ? 9.594 5.514 -10.169 1.00 91.19 81 ILE A C 1
ATOM 659 O O . ILE A 1 81 ? 9.774 4.549 -9.433 1.00 91.19 81 ILE A O 1
ATOM 663 N N . SER A 1 82 ? 9.726 6.762 -9.738 1.00 88.75 82 SER A N 1
ATOM 664 C CA . SER A 1 82 ? 10.031 7.121 -8.358 1.00 88.75 82 SER A CA 1
ATOM 665 C C . SER A 1 82 ? 8.765 7.197 -7.500 1.00 88.75 82 SER A C 1
ATOM 667 O O . SER A 1 82 ? 7.646 7.392 -7.985 1.00 88.75 82 SER A O 1
ATOM 669 N N . ARG A 1 83 ? 8.925 7.121 -6.176 1.00 84.94 83 ARG A N 1
ATOM 670 C CA . ARG A 1 83 ? 7.798 7.277 -5.244 1.00 84.94 83 ARG A CA 1
ATOM 671 C C . ARG A 1 83 ? 7.098 8.642 -5.362 1.00 84.94 83 ARG A C 1
ATOM 673 O O . ARG A 1 83 ? 5.870 8.652 -5.310 1.00 84.94 83 ARG A O 1
ATOM 680 N N . PRO A 1 84 ? 7.794 9.787 -5.536 1.00 88.75 84 PRO A N 1
ATOM 681 C CA . PRO A 1 84 ? 7.130 11.062 -5.813 1.00 88.75 84 PRO A CA 1
ATOM 682 C C . PRO A 1 84 ? 6.264 11.037 -7.077 1.00 88.75 84 PRO A C 1
ATOM 684 O O . PRO A 1 84 ? 5.167 11.588 -7.066 1.00 88.75 84 PRO A O 1
ATOM 687 N N . GLN A 1 85 ? 6.707 10.364 -8.144 1.00 90.94 85 GLN A N 1
ATOM 688 C CA . GLN A 1 85 ? 5.896 10.192 -9.354 1.00 90.94 85 GLN A CA 1
ATOM 689 C C . GLN A 1 85 ? 4.660 9.320 -9.085 1.00 90.94 85 GLN A C 1
ATOM 691 O O . GLN A 1 85 ? 3.559 9.708 -9.463 1.00 90.94 85 GLN A O 1
ATOM 696 N N . LEU A 1 86 ? 4.795 8.214 -8.343 1.00 89.88 86 LEU A N 1
ATOM 697 C CA . LEU A 1 86 ? 3.641 7.412 -7.912 1.00 89.88 86 LEU A CA 1
ATOM 698 C C . LEU A 1 86 ? 2.669 8.189 -7.018 1.00 89.88 86 LEU A C 1
ATOM 700 O O . LEU A 1 86 ? 1.464 7.996 -7.127 1.00 89.88 86 LEU A O 1
ATOM 704 N N . LYS A 1 87 ? 3.163 9.085 -6.155 1.00 87.81 87 LYS A N 1
ATOM 705 C CA . LYS A 1 87 ? 2.303 9.946 -5.328 1.00 87.81 87 LYS A CA 1
ATOM 706 C C . LYS A 1 87 ? 1.442 10.886 -6.173 1.00 87.81 87 LYS A C 1
ATOM 708 O O . LYS A 1 87 ? 0.299 11.123 -5.807 1.00 87.81 87 LYS A O 1
ATOM 713 N N . LYS A 1 88 ? 1.955 11.371 -7.312 1.00 90.50 88 LYS A N 1
ATOM 714 C CA . LYS A 1 88 ? 1.164 12.161 -8.274 1.00 90.50 88 LYS A CA 1
ATOM 715 C C . LYS A 1 88 ? 0.058 11.332 -8.939 1.00 90.50 88 LYS A C 1
ATOM 717 O O . LYS A 1 88 ? -0.978 11.885 -9.279 1.00 90.50 88 LYS A O 1
ATOM 722 N N . ILE A 1 89 ? 0.272 10.024 -9.102 1.00 89.69 89 ILE A N 1
ATOM 723 C CA . ILE A 1 89 ? -0.730 9.081 -9.629 1.00 89.69 89 ILE A CA 1
ATOM 724 C C . ILE A 1 89 ? -1.771 8.742 -8.555 1.00 89.69 89 ILE A C 1
ATOM 726 O O . ILE A 1 89 ? -2.966 8.673 -8.830 1.00 89.69 89 ILE A O 1
ATOM 730 N N . SER A 1 90 ? -1.324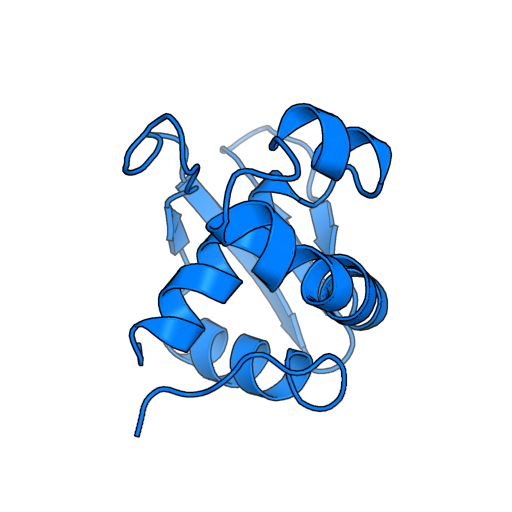 8.518 -7.320 1.00 90.94 90 SER A N 1
ATOM 731 C CA . SER A 1 90 ? -2.188 8.277 -6.172 1.00 90.94 90 SER A CA 1
ATOM 732 C C . SER A 1 90 ? -1.502 8.699 -4.878 1.00 90.94 90 SER A C 1
ATOM 734 O O . SER A 1 90 ? -0.469 8.145 -4.485 1.00 90.94 90 SER A O 1
ATOM 736 N N . ASN A 1 91 ? -2.148 9.601 -4.137 1.00 87.50 91 ASN A N 1
ATOM 737 C CA . ASN A 1 91 ? -1.702 10.034 -2.808 1.00 87.50 91 ASN A CA 1
ATOM 738 C C . ASN A 1 91 ? -1.623 8.878 -1.791 1.00 87.50 91 ASN A C 1
ATOM 740 O O . ASN A 1 91 ? -1.016 9.018 -0.728 1.00 87.50 91 ASN A O 1
ATOM 744 N N . HIS A 1 92 ? -2.193 7.719 -2.128 1.00 90.50 92 HIS A N 1
ATOM 745 C CA . HIS A 1 92 ? -2.173 6.515 -1.310 1.00 90.50 92 HIS A CA 1
ATOM 746 C C . HIS A 1 92 ? -0.959 5.609 -1.541 1.00 90.50 92 HIS A C 1
ATOM 748 O O . HIS A 1 92 ? -0.801 4.626 -0.818 1.00 90.50 92 HIS A O 1
ATOM 754 N N . ALA A 1 93 ? -0.066 5.938 -2.483 1.00 89.69 93 ALA A N 1
ATOM 755 C CA . ALA A 1 93 ? 1.116 5.125 -2.784 1.00 89.69 93 ALA A CA 1
ATOM 756 C C . ALA A 1 93 ? 1.957 4.801 -1.534 1.00 89.69 93 ALA A C 1
ATOM 758 O O . ALA A 1 93 ? 2.478 3.702 -1.395 1.00 89.69 93 ALA A O 1
ATOM 759 N N . THR A 1 94 ? 2.036 5.725 -0.573 1.00 86.19 94 THR A N 1
ATOM 760 C CA . THR A 1 94 ? 2.729 5.505 0.708 1.00 86.19 94 THR A CA 1
ATOM 761 C C . THR A 1 94 ? 2.222 4.301 1.502 1.00 86.19 94 THR A C 1
ATOM 763 O O . THR A 1 94 ? 3.029 3.662 2.167 1.00 86.19 94 THR A O 1
ATOM 766 N N . PHE A 1 95 ? 0.926 4.008 1.439 1.00 88.50 95 PHE A N 1
ATOM 767 C CA . PHE A 1 95 ? 0.288 2.955 2.233 1.00 88.50 95 PHE A CA 1
ATOM 768 C C . PHE A 1 95 ? 0.154 1.642 1.463 1.00 88.50 95 PHE A C 1
ATOM 770 O O . PHE A 1 95 ? 0.116 0.574 2.057 1.00 88.50 95 PHE A O 1
ATOM 777 N N . VAL A 1 96 ? 0.110 1.716 0.132 1.00 91.56 96 VAL A N 1
ATOM 778 C CA . VAL A 1 96 ? -0.098 0.547 -0.733 1.00 91.56 96 VAL A CA 1
ATOM 779 C C . VAL A 1 96 ? 1.209 -0.181 -1.053 1.00 91.56 96 VAL A C 1
ATOM 781 O O . VAL A 1 96 ? 1.250 -1.407 -1.033 1.00 91.56 96 VAL A O 1
ATOM 784 N N . LEU A 1 97 ? 2.296 0.551 -1.320 1.00 90.38 97 LEU A N 1
ATOM 785 C CA . LEU A 1 97 ? 3.590 -0.052 -1.673 1.00 90.38 97 LEU A CA 1
ATOM 786 C C . LEU A 1 97 ? 4.167 -1.006 -0.606 1.00 90.38 97 LEU A C 1
ATOM 788 O O . LEU A 1 97 ? 4.749 -2.015 -0.999 1.00 90.38 97 LEU A O 1
ATOM 792 N N . PRO A 1 98 ? 4.022 -0.748 0.708 1.00 88.88 98 PRO A N 1
ATOM 793 C CA . PRO A 1 98 ? 4.466 -1.690 1.735 1.00 88.88 98 PRO A CA 1
ATOM 794 C C . PRO A 1 98 ? 3.694 -3.009 1.685 1.00 88.88 98 PRO A C 1
ATOM 796 O O . PRO A 1 98 ? 4.299 -4.072 1.736 1.00 88.88 98 PRO A O 1
ATOM 799 N N . LEU A 1 99 ? 2.375 -2.947 1.480 1.00 90.50 99 LEU A N 1
ATOM 800 C CA . LEU A 1 99 ? 1.528 -4.136 1.356 1.00 90.50 99 LEU A CA 1
ATOM 801 C C . LEU A 1 99 ? 1.922 -4.968 0.131 1.00 90.50 99 LEU A C 1
ATOM 803 O O . LEU A 1 99 ? 1.999 -6.188 0.204 1.00 90.50 99 LEU A O 1
ATOM 807 N N . PHE A 1 100 ? 2.258 -4.315 -0.984 1.00 91.44 100 PHE A N 1
ATOM 808 C CA . PHE A 1 100 ? 2.790 -5.007 -2.159 1.00 91.44 100 PHE A CA 1
ATOM 809 C C . PHE A 1 100 ? 4.106 -5.731 -1.876 1.00 91.44 100 PHE A C 1
ATOM 811 O O . PHE A 1 100 ? 4.293 -6.863 -2.316 1.00 91.44 100 PHE A O 1
ATOM 818 N N . LYS A 1 101 ? 5.016 -5.098 -1.134 1.00 89.12 101 LYS A N 1
ATOM 819 C CA . LYS A 1 101 ? 6.291 -5.720 -0.782 1.00 89.12 101 LYS A CA 1
ATOM 820 C C . LYS A 1 101 ? 6.082 -6.989 0.051 1.00 89.12 101 LYS A C 1
ATOM 822 O O . LYS A 1 101 ? 6.616 -8.027 -0.320 1.00 89.12 101 LYS A O 1
ATOM 827 N N . LEU A 1 102 ? 5.251 -6.912 1.091 1.00 87.44 102 LEU A N 1
ATOM 828 C CA . LEU A 1 102 ? 4.943 -8.039 1.981 1.00 87.44 102 LEU A CA 1
ATOM 829 C C . LEU A 1 102 ? 4.294 -9.211 1.229 1.00 87.44 102 LEU A C 1
ATOM 831 O O . LEU A 1 102 ? 4.719 -10.356 1.365 1.00 87.44 102 LEU A O 1
ATOM 835 N N . ILE A 1 103 ? 3.339 -8.918 0.339 1.00 89.44 103 ILE A N 1
ATOM 836 C CA . ILE A 1 103 ? 2.695 -9.936 -0.509 1.00 89.44 103 ILE A CA 1
ATOM 837 C C . ILE A 1 103 ? 3.710 -10.656 -1.409 1.00 89.44 103 ILE A C 1
ATOM 839 O O . ILE A 1 103 ? 3.585 -11.858 -1.651 1.00 89.44 103 ILE A O 1
ATOM 843 N N . GLU A 1 104 ? 4.704 -9.943 -1.946 1.00 87.88 104 GLU A N 1
ATOM 844 C CA . GLU A 1 104 ? 5.751 -10.565 -2.766 1.00 87.88 104 GLU A CA 1
ATOM 845 C C . GLU A 1 104 ? 6.763 -11.375 -1.957 1.00 87.88 104 GLU A C 1
ATOM 847 O O . GLU A 1 104 ? 7.288 -12.368 -2.475 1.00 87.88 104 GLU A O 1
ATOM 852 N N . ASP A 1 105 ? 7.026 -10.958 -0.720 1.00 85.69 105 ASP A N 1
ATOM 853 C CA . ASP A 1 105 ? 7.889 -11.676 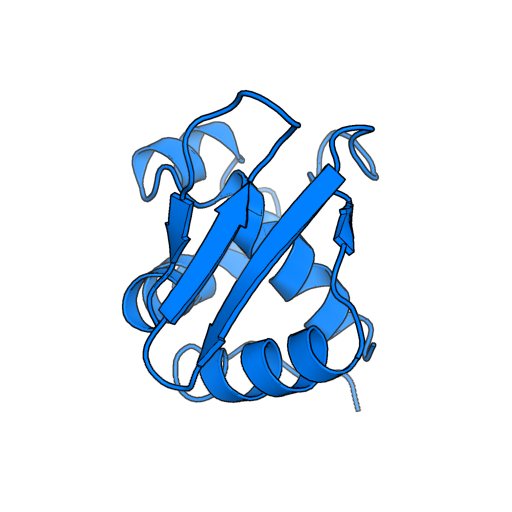0.218 1.00 85.69 105 ASP A CA 1
ATOM 854 C C . ASP A 1 105 ? 7.225 -12.958 0.741 1.00 85.69 105 ASP A C 1
ATOM 856 O O . ASP A 1 105 ? 7.924 -13.902 1.108 1.00 85.69 105 ASP A O 1
ATOM 860 N N . GLY A 1 106 ? 5.894 -13.041 0.649 1.00 80.56 106 GLY A N 1
ATOM 861 C CA . GLY A 1 106 ? 5.111 -14.219 1.014 1.00 80.56 106 GLY A CA 1
ATOM 862 C C . GLY A 1 106 ? 4.662 -14.232 2.472 1.00 80.56 106 GLY A C 1
ATOM 863 O O . GLY A 1 106 ? 4.439 -15.317 3.009 1.00 80.56 106 GLY A O 1
ATOM 864 N N . GLU A 1 107 ? 4.548 -13.054 3.087 1.00 66.31 107 GLU A N 1
ATOM 865 C CA . GLU A 1 107 ? 3.976 -12.870 4.429 1.00 66.31 107 GLU A CA 1
ATOM 866 C C . GLU A 1 107 ? 2.442 -13.012 4.456 1.00 66.31 107 GLU A C 1
ATOM 868 O O . GLU A 1 107 ? 1.784 -12.727 3.427 1.00 66.31 107 GLU A O 1
#